Protein AF-A0A8T4X236-F1 (afdb_monomer_lite)

Sequence (63 aa):
MPVFLNKIIDDVTVIVLSAQMLELRFKKPLDDETKMYFQQIKNRCNVISKSIYENADKFTSTK

Foldseek 3Di:
DPPVLVVLLVVLVVQLVVLVVVCVVCVPDDDPVSVVVNVVSNVVSVVSNVVCVVCVVVVVPPD

Structure (mmCIF, N/CA/C/O backbone):
data_AF-A0A8T4X236-F1
#
_entry.id   AF-A0A8T4X236-F1
#
loop_
_atom_site.group_PDB
_atom_site.id
_atom_site.type_symbol
_atom_site.label_atom_id
_atom_site.label_alt_id
_atom_site.label_comp_id
_atom_site.label_asym_id
_atom_site.label_entity_id
_atom_site.label_seq_id
_atom_site.pdbx_PDB_ins_code
_atom_site.Cartn_x
_atom_site.Cartn_y
_atom_site.Cartn_z
_atom_site.occupancy
_atom_site.B_iso_or_equiv
_atom_site.auth_seq_id
_atom_site.auth_comp_id
_atom_site.auth_asym_id
_atom_site.auth_atom_id
_atom_site.pdbx_PDB_model_num
ATOM 1 N N . MET A 1 1 ? 11.735 6.851 -16.168 1.00 68.69 1 MET A N 1
ATOM 2 C CA . MET A 1 1 ? 10.947 5.665 -15.778 1.00 68.69 1 MET A CA 1
ATOM 3 C C . MET A 1 1 ? 10.023 5.275 -16.934 1.00 68.69 1 MET A C 1
ATOM 5 O O . MET A 1 1 ? 9.334 6.160 -17.432 1.00 68.69 1 MET A O 1
ATOM 9 N N . PRO A 1 2 ? 10.023 4.018 -17.413 1.00 82.88 2 PRO A N 1
ATOM 10 C CA . PRO A 1 2 ? 9.033 3.523 -18.373 1.00 82.88 2 PRO A CA 1
ATOM 11 C C . PRO A 1 2 ? 7.588 3.773 -17.910 1.00 82.88 2 PRO A C 1
ATOM 13 O O . PRO A 1 2 ? 7.284 3.592 -16.733 1.00 82.88 2 PRO A O 1
ATOM 16 N N . VAL A 1 3 ? 6.687 4.120 -18.839 1.00 86.38 3 VAL A N 1
ATOM 17 C CA . VAL A 1 3 ? 5.254 4.391 -18.564 1.00 86.38 3 VAL A CA 1
ATOM 18 C C . VAL A 1 3 ? 4.590 3.242 -17.795 1.00 86.38 3 VAL A C 1
ATOM 20 O O . VAL A 1 3 ? 3.794 3.470 -16.890 1.00 86.38 3 VAL A O 1
ATOM 23 N N . PHE A 1 4 ? 4.969 2.003 -18.113 1.00 87.38 4 PHE A N 1
ATOM 24 C CA . PHE A 1 4 ? 4.489 0.811 -17.420 1.00 87.38 4 PHE A CA 1
ATOM 25 C C . PHE A 1 4 ? 4.844 0.790 -15.923 1.00 87.38 4 PHE A C 1
ATOM 27 O O . PHE A 1 4 ? 3.989 0.464 -15.106 1.00 87.38 4 PHE A O 1
ATOM 34 N N . LEU A 1 5 ? 6.067 1.179 -15.545 1.00 88.69 5 LEU A N 1
ATOM 35 C CA . LEU A 1 5 ? 6.481 1.201 -14.137 1.00 88.69 5 LEU A CA 1
ATOM 36 C C . LEU A 1 5 ? 5.746 2.292 -13.349 1.00 88.69 5 LEU A C 1
ATOM 38 O O . LEU A 1 5 ? 5.370 2.052 -12.206 1.00 88.69 5 LEU A O 1
ATOM 42 N N . ASN A 1 6 ? 5.478 3.448 -13.969 1.00 89.06 6 ASN A N 1
ATOM 43 C CA . ASN A 1 6 ? 4.655 4.493 -13.347 1.00 89.06 6 ASN A CA 1
ATOM 44 C C . ASN A 1 6 ? 3.245 3.976 -13.038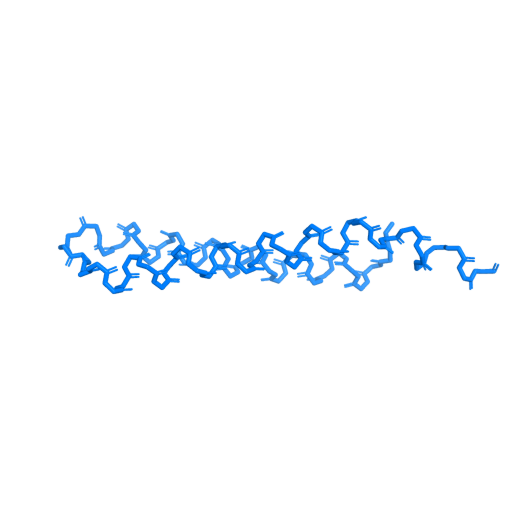 1.00 89.06 6 ASN A C 1
ATOM 46 O O . ASN A 1 6 ? 2.759 4.170 -11.932 1.00 89.06 6 ASN A O 1
ATOM 50 N N . LYS A 1 7 ? 2.631 3.237 -13.971 1.00 92.69 7 LYS A N 1
ATOM 51 C CA . LYS A 1 7 ? 1.302 2.652 -13.757 1.00 92.69 7 LYS A CA 1
ATOM 52 C C . LYS A 1 7 ? 1.271 1.686 -12.569 1.00 92.69 7 LYS A C 1
ATOM 54 O O . LYS A 1 7 ? 0.339 1.728 -11.777 1.00 92.69 7 LYS A O 1
ATOM 59 N N . ILE A 1 8 ? 2.306 0.856 -12.407 1.00 92.19 8 ILE A N 1
ATOM 60 C CA . ILE A 1 8 ? 2.399 -0.039 -11.244 1.00 92.19 8 ILE A CA 1
ATOM 61 C C . ILE A 1 8 ? 2.515 0.765 -9.942 1.00 92.19 8 ILE A C 1
ATOM 63 O O . ILE A 1 8 ? 1.878 0.415 -8.952 1.00 92.19 8 ILE A O 1
ATOM 67 N N . ILE A 1 9 ? 3.312 1.839 -9.928 1.00 93.88 9 ILE A N 1
ATOM 68 C CA . ILE A 1 9 ? 3.452 2.709 -8.750 1.00 93.88 9 ILE A CA 1
ATOM 69 C C . ILE A 1 9 ? 2.108 3.355 -8.389 1.00 93.88 9 ILE A C 1
ATOM 71 O O . ILE A 1 9 ? 1.749 3.383 -7.208 1.00 93.88 9 ILE A O 1
ATOM 75 N N . ASP A 1 10 ? 1.354 3.830 -9.381 1.00 95.06 10 ASP A N 1
ATOM 76 C CA . ASP A 1 10 ? 0.027 4.414 -9.177 1.00 95.06 10 ASP A CA 1
ATOM 77 C C . ASP A 1 10 ? -0.943 3.382 -8.577 1.00 95.06 10 ASP A C 1
ATOM 79 O O . ASP A 1 10 ? -1.561 3.642 -7.541 1.00 95.06 10 ASP A O 1
ATOM 83 N N . ASP A 1 11 ? -1.008 2.175 -9.150 1.00 96.69 11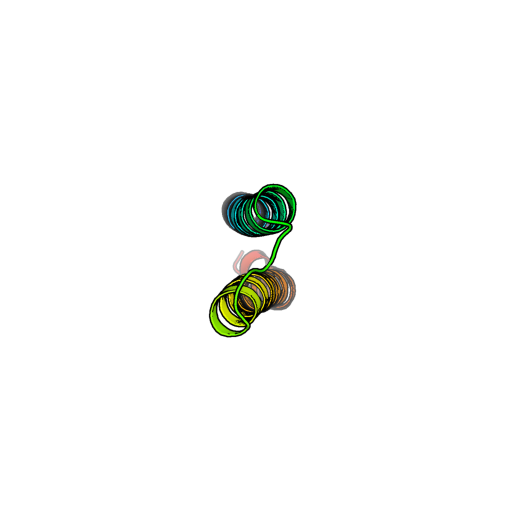 ASP A N 1
ATOM 84 C CA . ASP A 1 11 ? -1.870 1.089 -8.666 1.00 96.69 11 ASP A CA 1
ATOM 85 C C . ASP A 1 11 ? -1.521 0.685 -7.217 1.00 96.69 11 ASP A C 1
ATOM 87 O O . ASP A 1 11 ? -2.399 0.542 -6.361 1.00 96.69 11 ASP A O 1
ATOM 91 N N . VAL A 1 12 ? -0.227 0.563 -6.896 1.00 96.88 12 VAL A N 1
ATOM 92 C CA . VAL A 1 12 ? 0.253 0.268 -5.533 1.00 96.88 12 VAL A CA 1
ATOM 93 C C . VAL A 1 12 ? -0.101 1.397 -4.560 1.00 96.88 12 VAL A C 1
ATOM 95 O O . VAL A 1 12 ? -0.479 1.140 -3.413 1.00 96.88 12 VAL A O 1
ATOM 98 N N . THR A 1 13 ? -0.036 2.650 -5.009 1.00 96.00 13 THR A N 1
ATOM 99 C CA . THR A 1 13 ? -0.406 3.817 -4.197 1.00 96.00 13 THR A CA 1
ATOM 100 C C . THR A 1 13 ? -1.898 3.809 -3.859 1.00 96.00 13 THR A C 1
ATOM 102 O O . THR A 1 13 ? -2.273 4.058 -2.710 1.00 96.00 13 THR A O 1
ATOM 105 N N . VAL A 1 14 ? -2.757 3.444 -4.817 1.00 97.62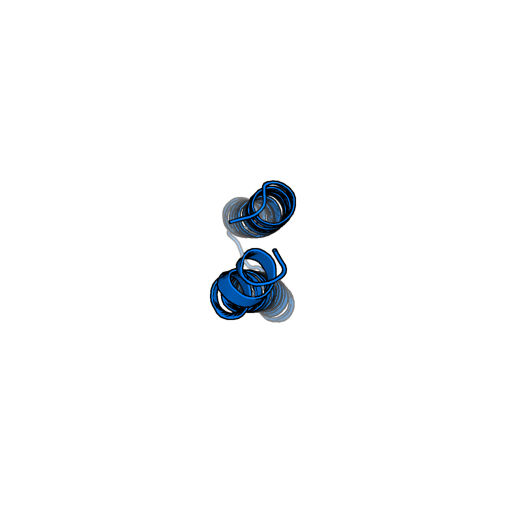 14 VAL A N 1
ATOM 106 C CA . VAL A 1 14 ? -4.207 3.301 -4.595 1.00 97.62 14 VAL A CA 1
ATOM 107 C C . VAL A 1 14 ? -4.513 2.255 -3.517 1.00 97.62 14 VAL A C 1
ATOM 109 O O . VAL A 1 14 ? -5.382 2.481 -2.669 1.00 97.62 14 VAL A O 1
ATOM 112 N N . ILE A 1 15 ? -3.783 1.136 -3.486 1.00 97.50 15 ILE A N 1
ATOM 113 C CA . ILE A 1 15 ? -3.945 0.100 -2.450 1.00 97.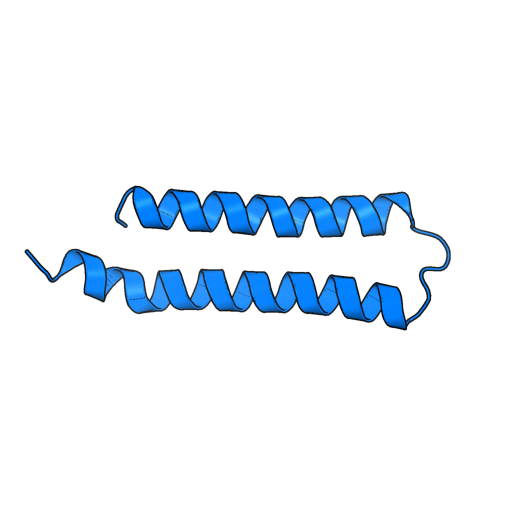50 15 ILE A CA 1
ATOM 114 C C . ILE A 1 15 ? -3.620 0.659 -1.055 1.00 97.50 15 ILE A C 1
ATOM 116 O O . ILE A 1 15 ? -4.390 0.450 -0.113 1.00 97.50 15 ILE A O 1
ATOM 120 N N . VAL A 1 16 ? -2.521 1.409 -0.913 1.00 96.50 16 VAL A N 1
ATOM 121 C CA . VAL A 1 16 ? -2.130 2.027 0.369 1.00 96.50 16 VAL A CA 1
ATOM 122 C C . VAL A 1 16 ? -3.190 3.013 0.857 1.00 96.50 16 VAL A C 1
ATOM 124 O O . VAL A 1 16 ? -3.586 2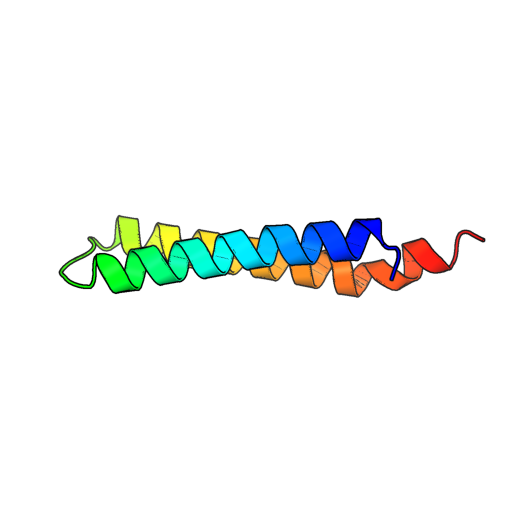.959 2.024 1.00 96.50 16 VAL A O 1
ATOM 127 N N . LEU A 1 17 ? -3.679 3.883 -0.029 1.00 96.00 17 LEU A N 1
ATOM 128 C CA . LEU A 1 17 ? -4.725 4.853 0.299 1.00 96.00 17 LEU A CA 1
ATOM 129 C C . LEU A 1 17 ? -6.026 4.157 0.710 1.00 96.00 17 LEU A C 1
ATOM 131 O O . LEU A 1 17 ? -6.664 4.560 1.680 1.00 96.00 17 LEU A O 1
ATOM 135 N N . SER A 1 18 ? -6.389 3.069 0.029 1.00 95.94 18 SER A N 1
ATOM 136 C CA . SER A 1 18 ? -7.573 2.270 0.366 1.00 95.94 18 SER A CA 1
ATOM 137 C C . SER A 1 18 ? -7.459 1.655 1.763 1.00 95.94 18 SER A C 1
ATOM 139 O O . SER A 1 18 ? -8.391 1.750 2.560 1.00 95.94 18 SER A O 1
ATOM 141 N N . ALA A 1 19 ? -6.296 1.092 2.102 1.00 93.19 19 ALA A N 1
ATOM 142 C CA . ALA A 1 19 ? -6.019 0.555 3.434 1.00 93.19 19 ALA A CA 1
ATOM 143 C C . ALA A 1 19 ? -6.108 1.637 4.526 1.00 93.19 19 ALA A C 1
ATOM 145 O O . ALA A 1 19 ? -6.734 1.422 5.562 1.00 93.19 19 ALA A O 1
ATOM 146 N N . GLN A 1 20 ? -5.547 2.825 4.282 1.00 92.00 20 GLN A N 1
ATOM 147 C CA . GLN A 1 20 ? -5.654 3.962 5.204 1.00 92.00 20 GLN A CA 1
ATOM 148 C C . GLN A 1 20 ? -7.103 4.431 5.378 1.00 92.00 20 GLN A C 1
ATOM 150 O O . GLN A 1 20 ? -7.535 4.703 6.496 1.00 92.00 20 GLN A O 1
ATOM 155 N N . MET A 1 21 ? -7.876 4.501 4.293 1.00 92.50 21 MET A N 1
ATOM 156 C CA . MET A 1 21 ? -9.290 4.874 4.351 1.00 92.50 21 MET A CA 1
ATOM 157 C C . MET A 1 21 ? -10.107 3.882 5.179 1.00 92.50 21 MET A C 1
ATOM 159 O O . MET A 1 21 ? -10.966 4.303 5.954 1.00 92.50 21 MET A O 1
ATOM 163 N N . LEU A 1 22 ? -9.817 2.584 5.068 1.00 90.00 22 LEU A N 1
ATOM 164 C CA . LEU A 1 22 ? -10.448 1.555 5.892 1.00 90.00 22 LEU A CA 1
ATOM 165 C C . LEU A 1 22 ? -10.066 1.712 7.373 1.00 90.00 22 LEU A C 1
ATOM 167 O O . LEU A 1 22 ? -10.958 1.761 8.216 1.00 90.00 22 LEU A O 1
ATOM 171 N N . GLU A 1 23 ? -8.784 1.896 7.704 1.00 88.62 23 GLU A N 1
ATOM 172 C CA . GLU A 1 23 ? -8.357 2.178 9.086 1.00 88.62 23 GLU A CA 1
ATOM 173 C C . GLU A 1 23 ? -9.059 3.413 9.678 1.00 88.62 23 GLU A C 1
ATOM 175 O O . GLU A 1 23 ? -9.514 3.391 10.823 1.00 88.62 23 GLU A O 1
ATOM 180 N N . LEU A 1 24 ? -9.174 4.496 8.899 1.00 88.94 24 LEU A N 1
ATOM 181 C CA . LEU A 1 24 ? -9.860 5.722 9.317 1.00 88.94 24 LEU A CA 1
ATOM 182 C C . LEU A 1 24 ? -11.362 5.495 9.517 1.00 88.94 24 LEU A C 1
ATOM 184 O O . LEU A 1 24 ? -11.937 6.013 10.477 1.00 88.94 24 LEU A O 1
ATOM 188 N N . ARG A 1 25 ? -11.992 4.731 8.616 1.00 89.44 25 ARG A N 1
ATOM 189 C CA . ARG A 1 25 ? -13.421 4.400 8.659 1.00 89.44 25 ARG A CA 1
ATOM 190 C C . ARG A 1 25 ? -13.762 3.543 9.875 1.00 89.44 25 ARG A C 1
ATOM 192 O O . ARG A 1 25 ? -14.804 3.760 10.487 1.00 89.44 25 ARG A O 1
ATOM 199 N N . PHE A 1 26 ? -12.880 2.615 10.233 1.00 84.12 26 PHE A N 1
ATOM 200 C CA . PHE A 1 26 ? -13.065 1.652 11.318 1.00 84.12 26 PHE A CA 1
ATOM 201 C C . PHE A 1 26 ? -12.284 2.021 12.590 1.00 84.12 26 PHE A C 1
ATOM 203 O O . PHE A 1 26 ? -11.915 1.148 13.364 1.00 84.12 26 PHE A O 1
ATOM 210 N N . LYS A 1 27 ? -12.066 3.320 12.849 1.00 68.75 27 LYS A N 1
ATOM 211 C CA . LYS A 1 27 ? -11.293 3.910 13.969 1.00 68.75 27 LYS A CA 1
ATOM 212 C C . LYS A 1 27 ? -11.633 3.451 15.416 1.00 68.75 27 LYS A C 1
ATOM 214 O O . LYS A 1 27 ? -11.070 4.005 16.358 1.00 68.75 27 LYS A O 1
ATOM 219 N N . LYS A 1 28 ? -12.521 2.472 15.635 1.00 66.44 28 LYS A N 1
ATOM 220 C CA . LYS A 1 28 ? -12.845 1.827 16.926 1.00 66.44 28 LYS A CA 1
ATOM 221 C C . LYS A 1 28 ? -12.983 0.302 16.769 1.00 66.44 28 LYS A C 1
ATOM 223 O O . LYS A 1 28 ? -13.537 -0.143 15.772 1.00 66.44 28 LYS A O 1
ATOM 228 N N . PRO A 1 29 ? -12.662 -0.454 17.832 1.00 67.81 29 PRO A N 1
ATOM 229 C CA . PRO A 1 29 ? -11.347 -1.057 17.989 1.00 67.81 29 PRO A CA 1
ATOM 230 C C . PRO A 1 29 ? -11.130 -2.118 16.902 1.00 67.81 29 PRO A C 1
ATOM 232 O O . PRO A 1 29 ? -11.675 -3.216 16.983 1.00 67.81 29 PRO A O 1
ATOM 235 N N . LEU A 1 30 ? -10.316 -1.805 15.896 1.00 78.38 30 LEU A N 1
ATOM 236 C CA . LEU A 1 30 ? -9.716 -2.880 15.116 1.00 78.38 30 LEU A CA 1
ATOM 237 C C . LEU A 1 30 ? -8.962 -3.776 16.101 1.00 78.38 30 LEU A C 1
ATOM 239 O O . LEU A 1 30 ? -8.189 -3.266 16.924 1.00 78.38 30 LEU A O 1
ATOM 243 N N . ASP A 1 31 ? -9.219 -5.077 16.052 1.00 87.38 31 ASP A N 1
ATOM 244 C CA . ASP A 1 31 ? -8.379 -6.038 16.750 1.00 87.38 31 ASP A CA 1
ATOM 245 C C . ASP A 1 31 ? -6.934 -5.937 16.236 1.00 87.38 31 ASP A C 1
ATOM 247 O O . ASP A 1 31 ? -6.637 -5.351 15.184 1.00 87.38 31 ASP A O 1
ATOM 251 N N . ASP A 1 32 ? -6.003 -6.444 17.034 1.00 89.50 32 ASP A N 1
ATOM 252 C CA . ASP A 1 32 ? -4.582 -6.312 16.729 1.00 89.50 32 ASP A CA 1
ATOM 253 C C . ASP A 1 32 ? -4.198 -7.069 15.454 1.00 89.50 32 ASP A C 1
ATOM 255 O O . ASP A 1 32 ? -3.315 -6.617 14.725 1.00 89.50 32 ASP A O 1
ATOM 259 N N . GLU A 1 33 ? -4.917 -8.143 15.119 1.00 91.25 33 GLU A N 1
ATOM 260 C CA . GLU A 1 33 ? -4.743 -8.873 13.864 1.00 91.25 33 GLU A CA 1
ATOM 261 C C . GLU A 1 33 ? -5.073 -7.982 12.657 1.00 91.25 33 GLU A C 1
ATOM 263 O O . GLU A 1 33 ? -4.280 -7.856 11.722 1.00 91.25 33 GLU A O 1
ATOM 268 N N . THR A 1 34 ? -6.191 -7.265 12.703 1.00 89.88 34 THR A N 1
ATOM 269 C CA . THR A 1 34 ? -6.614 -6.354 11.641 1.00 89.88 34 THR A CA 1
ATOM 270 C C . THR A 1 34 ? -5.652 -5.173 11.499 1.00 89.88 34 THR A C 1
ATOM 272 O O . THR A 1 34 ? -5.297 -4.790 10.379 1.00 89.88 34 THR A O 1
ATOM 275 N N . LYS A 1 35 ? -5.147 -4.620 12.612 1.00 89.62 35 LYS A N 1
ATOM 276 C CA . LYS A 1 35 ? -4.082 -3.596 12.572 1.00 89.62 35 LYS A CA 1
ATOM 277 C C . LYS A 1 35 ? -2.808 -4.138 11.926 1.00 89.62 35 LYS A C 1
ATOM 279 O O . LYS A 1 35 ? -2.206 -3.459 11.091 1.00 89.62 35 LYS A O 1
ATOM 284 N N . MET A 1 36 ? -2.409 -5.360 12.284 1.00 92.56 36 MET A N 1
ATOM 285 C CA . MET A 1 36 ? -1.252 -6.024 11.688 1.00 92.56 36 MET A CA 1
ATOM 286 C C . MET A 1 36 ? -1.436 -6.214 10.182 1.00 92.56 36 MET A C 1
ATOM 288 O O . MET A 1 36 ? -0.505 -5.926 9.430 1.00 92.56 36 MET A O 1
ATOM 292 N N . TYR A 1 37 ? -2.622 -6.615 9.718 1.00 93.44 37 TYR A N 1
ATOM 293 C CA . TYR A 1 37 ? -2.903 -6.738 8.286 1.00 93.44 37 TYR A CA 1
ATOM 294 C C . TYR A 1 37 ? -2.731 -5.414 7.545 1.00 93.44 37 TYR A C 1
ATOM 296 O O . TYR A 1 37 ? -2.030 -5.368 6.531 1.00 93.44 37 TYR A O 1
ATOM 304 N N . PHE A 1 38 ? -3.292 -4.314 8.054 1.00 93.12 38 PHE A N 1
ATOM 305 C CA . PHE A 1 38 ? -3.109 -3.014 7.406 1.00 93.12 38 PHE A CA 1
ATOM 306 C C . PHE A 1 38 ? -1.641 -2.571 7.381 1.00 93.12 38 PHE A C 1
ATOM 308 O O . PHE A 1 38 ? -1.162 -2.056 6.364 1.00 93.12 38 PHE A O 1
ATOM 315 N N . GLN A 1 39 ? -0.892 -2.824 8.456 1.00 93.69 39 GLN A N 1
ATOM 316 C CA . GLN A 1 39 ? 0.541 -2.541 8.498 1.00 93.69 39 GLN A CA 1
ATOM 317 C C . GLN A 1 39 ? 1.329 -3.398 7.495 1.00 93.69 39 GLN A C 1
ATOM 319 O O . GLN A 1 39 ? 2.216 -2.887 6.809 1.00 93.69 39 GLN A O 1
ATOM 324 N N . GLN A 1 40 ? 0.988 -4.679 7.352 1.00 96.25 40 GLN A N 1
ATOM 325 C CA . GLN A 1 40 ? 1.600 -5.567 6.365 1.00 96.25 40 GLN A CA 1
ATOM 326 C C . GLN A 1 40 ? 1.311 -5.119 4.931 1.00 96.25 40 GLN A C 1
ATOM 328 O O . GLN A 1 40 ? 2.229 -5.126 4.109 1.00 96.25 40 GLN A O 1
ATOM 333 N N . ILE A 1 41 ? 0.079 -4.693 4.629 1.00 96.06 41 ILE A N 1
ATOM 334 C CA . ILE A 1 41 ? -0.287 -4.153 3.311 1.00 96.06 41 ILE A CA 1
ATOM 335 C C . ILE A 1 41 ? 0.591 -2.943 2.984 1.00 96.06 41 ILE A C 1
ATOM 337 O O . ILE A 1 41 ? 1.242 -2.925 1.938 1.00 96.06 41 ILE A O 1
ATOM 341 N N . LYS A 1 42 ? 0.684 -1.973 3.902 1.00 94.81 42 LYS A N 1
ATOM 342 C CA . LYS A 1 42 ? 1.530 -0.779 3.735 1.00 94.81 42 LYS A CA 1
ATOM 343 C C . LYS A 1 42 ? 3.000 -1.144 3.526 1.00 94.81 42 LYS A C 1
ATOM 345 O O . LYS A 1 42 ? 3.627 -0.648 2.593 1.00 94.81 42 LYS A O 1
ATOM 350 N N . ASN A 1 43 ? 3.540 -2.047 4.344 1.00 96.75 43 ASN A N 1
ATOM 351 C CA . ASN A 1 43 ? 4.934 -2.479 4.236 1.00 96.75 43 ASN A CA 1
ATOM 352 C C . ASN A 1 43 ? 5.224 -3.163 2.897 1.00 96.75 43 ASN A C 1
ATOM 354 O O . ASN A 1 43 ? 6.219 -2.839 2.255 1.00 96.75 43 ASN A O 1
ATOM 358 N N . ARG A 1 44 ? 4.354 -4.073 2.444 1.00 97.19 44 ARG A N 1
ATOM 359 C CA . ARG A 1 44 ? 4.516 -4.750 1.148 1.00 97.19 44 ARG A CA 1
ATOM 360 C C . ARG A 1 44 ? 4.463 -3.762 -0.012 1.00 97.19 44 ARG A C 1
ATOM 362 O O . ARG A 1 44 ? 5.316 -3.829 -0.890 1.00 97.19 44 ARG A O 1
ATOM 369 N N . CYS A 1 45 ? 3.521 -2.821 0.015 1.00 97.06 45 CYS A N 1
ATOM 370 C CA . CYS A 1 45 ? 3.421 -1.774 -1.000 1.00 97.06 45 CYS A CA 1
ATOM 371 C C . CYS A 1 45 ? 4.688 -0.903 -1.037 1.00 97.06 45 CYS A C 1
ATOM 373 O O . CYS A 1 45 ? 5.243 -0.675 -2.107 1.00 97.06 45 CYS A O 1
ATOM 375 N N . ASN A 1 46 ? 5.216 -0.506 0.125 1.00 94.62 46 ASN A N 1
ATOM 376 C CA . ASN A 1 46 ? 6.471 0.244 0.212 1.00 94.62 46 ASN A CA 1
ATOM 377 C C . ASN A 1 46 ? 7.670 -0.543 -0.338 1.00 94.62 46 ASN A C 1
ATOM 379 O O . ASN A 1 46 ? 8.499 0.026 -1.046 1.00 94.62 46 ASN A O 1
ATOM 383 N N . VAL A 1 47 ? 7.763 -1.845 -0.041 1.00 96.25 47 VAL A N 1
ATOM 384 C CA . VAL A 1 47 ? 8.819 -2.722 -0.577 1.00 96.25 47 VAL A CA 1
ATOM 385 C C . VAL A 1 47 ? 8.727 -2.824 -2.099 1.00 96.25 47 VAL A C 1
ATOM 387 O O . VAL A 1 47 ? 9.749 -2.701 -2.771 1.00 96.25 47 VAL A O 1
ATOM 390 N N . ILE A 1 48 ? 7.520 -2.998 -2.645 1.00 94.62 48 ILE A N 1
ATOM 391 C CA . ILE A 1 48 ? 7.290 -3.054 -4.094 1.00 94.62 48 ILE A CA 1
ATOM 392 C C . ILE A 1 48 ? 7.719 -1.738 -4.750 1.00 94.62 48 ILE A C 1
ATOM 394 O O . ILE A 1 48 ? 8.542 -1.757 -5.665 1.00 94.62 48 ILE A O 1
ATOM 398 N N . SER A 1 49 ? 7.238 -0.596 -4.250 1.00 93.56 49 SER A N 1
ATOM 399 C CA . SER A 1 49 ? 7.599 0.719 -4.790 1.00 93.56 49 SER A CA 1
ATOM 400 C C . SER A 1 49 ? 9.106 0.958 -4.730 1.00 93.56 49 SER A C 1
ATOM 402 O O . SER A 1 49 ? 9.706 1.353 -5.728 1.00 93.56 49 SER A O 1
ATOM 404 N N . LYS A 1 50 ? 9.748 0.658 -3.593 1.00 93.56 50 LYS A N 1
ATOM 405 C CA . LYS A 1 50 ? 11.202 0.783 -3.431 1.00 93.56 50 LYS A CA 1
ATOM 406 C C . LYS A 1 50 ? 11.961 -0.091 -4.431 1.00 93.56 50 LYS A C 1
ATOM 408 O O . LYS A 1 50 ? 12.867 0.404 -5.090 1.00 93.56 50 LYS A O 1
ATOM 413 N N . SER A 1 51 ? 11.552 -1.349 -4.597 1.00 93.44 51 SER A N 1
ATOM 414 C CA . SER A 1 51 ? 12.165 -2.268 -5.559 1.00 93.44 51 SER A CA 1
ATOM 415 C C . SER A 1 51 ? 12.054 -1.752 -6.997 1.00 93.44 51 SER A C 1
ATOM 417 O O . SER A 1 51 ? 13.023 -1.838 -7.752 1.00 93.44 51 SER A O 1
ATOM 419 N N . ILE A 1 52 ? 10.915 -1.158 -7.370 1.00 91.12 52 ILE A N 1
ATOM 420 C CA . ILE A 1 52 ? 10.741 -0.536 -8.688 1.00 91.12 52 ILE A CA 1
ATOM 421 C C . ILE A 1 52 ? 11.703 0.640 -8.863 1.00 91.12 52 ILE A C 1
ATOM 423 O O . ILE A 1 52 ? 12.397 0.693 -9.875 1.00 91.12 52 ILE A O 1
ATOM 427 N N . TYR A 1 53 ? 11.791 1.549 -7.887 1.00 89.31 53 TYR A N 1
ATOM 428 C CA . TYR A 1 53 ? 12.704 2.694 -7.961 1.00 89.31 53 TYR A CA 1
ATOM 429 C C . TYR A 1 53 ? 14.175 2.268 -8.033 1.00 89.31 53 TYR A C 1
ATOM 431 O O . TYR A 1 53 ? 14.913 2.785 -8.863 1.00 89.31 53 TYR A O 1
ATOM 439 N N . GLU A 1 54 ? 14.593 1.289 -7.229 1.00 90.62 54 GLU A N 1
ATOM 440 C CA . GLU A 1 54 ? 15.976 0.786 -7.210 1.00 90.62 54 GLU A CA 1
ATOM 441 C C . GLU A 1 54 ? 16.377 0.058 -8.498 1.00 90.62 54 GLU A C 1
ATOM 443 O O . GLU A 1 54 ? 17.558 -0.012 -8.835 1.00 90.62 54 GLU A O 1
ATOM 448 N N . ASN A 1 55 ? 15.411 -0.508 -9.226 1.00 88.12 55 ASN A N 1
ATOM 449 C CA . ASN A 1 55 ? 15.673 -1.233 -10.469 1.00 88.12 55 ASN A CA 1
ATOM 450 C C . ASN A 1 55 ? 15.284 -0.439 -11.722 1.00 88.12 55 ASN A C 1
ATOM 452 O O . ASN A 1 55 ? 15.536 -0.916 -12.826 1.00 88.12 55 ASN A O 1
ATOM 456 N N . ALA A 1 56 ? 14.728 0.766 -11.574 1.00 82.69 56 ALA A N 1
ATOM 457 C CA . ALA A 1 56 ? 14.260 1.622 -12.662 1.00 82.69 56 ALA A CA 1
ATOM 458 C C . ALA A 1 56 ? 15.310 1.828 -13.765 1.00 82.69 56 ALA A C 1
ATOM 460 O O . ALA A 1 56 ? 14.983 1.754 -14.951 1.00 82.69 56 ALA A O 1
ATOM 461 N N . ASP A 1 57 ? 16.572 2.017 -13.374 1.00 76.38 57 ASP A N 1
ATOM 462 C CA . ASP A 1 57 ? 17.681 2.295 -14.293 1.00 76.38 57 ASP A CA 1
ATOM 463 C C . ASP A 1 57 ? 18.118 1.066 -15.108 1.00 76.38 57 ASP A C 1
ATOM 465 O O . ASP A 1 57 ? 18.644 1.184 -16.219 1.00 76.38 57 ASP A O 1
ATOM 469 N N . LYS A 1 58 ? 17.827 -0.144 -14.610 1.00 76.94 58 LYS A N 1
ATOM 470 C CA . LYS A 1 58 ? 18.052 -1.392 -15.358 1.00 76.94 58 LYS A CA 1
ATOM 471 C C . LYS A 1 58 ? 17.077 -1.540 -16.525 1.00 76.94 58 LYS A C 1
ATOM 473 O O . LYS A 1 58 ? 17.405 -2.206 -17.500 1.00 76.94 58 LYS A O 1
ATOM 478 N N . PHE A 1 59 ? 15.910 -0.896 -16.445 1.00 66.19 59 PHE A N 1
ATOM 479 C CA . PHE A 1 59 ? 14.898 -0.888 -17.506 1.00 66.19 59 PHE A CA 1
ATOM 480 C C . PHE A 1 59 ? 15.089 0.250 -18.517 1.00 66.19 59 PHE A C 1
ATOM 482 O O . PHE A 1 59 ? 14.440 0.255 -19.561 1.00 66.19 59 PHE A O 1
ATOM 489 N N . THR A 1 60 ? 15.945 1.232 -18.219 1.00 63.47 60 THR A N 1
ATOM 490 C CA . THR A 1 60 ? 16.291 2.324 -19.144 1.00 63.47 60 THR A CA 1
ATOM 491 C C . THR A 1 60 ? 17.605 2.074 -19.886 1.00 63.47 60 THR A C 1
ATOM 493 O O . THR A 1 60 ? 17.759 2.591 -20.989 1.00 63.47 60 THR A O 1
ATOM 496 N N . SER A 1 61 ? 18.509 1.252 -19.333 1.00 58.59 61 SER A N 1
ATOM 497 C CA . SER A 1 61 ? 19.800 0.890 -19.954 1.00 58.59 61 SER A CA 1
ATOM 498 C C . SER A 1 61 ? 19.725 -0.192 -21.037 1.00 58.59 61 SER A C 1
ATOM 500 O O . SER A 1 61 ? 20.731 -0.467 -21.678 1.00 58.59 61 SER A O 1
ATOM 502 N N . THR A 1 62 ? 18.572 -0.826 -21.268 1.00 53.88 62 THR A N 1
ATOM 503 C CA . THR A 1 62 ? 18.414 -1.875 -22.300 1.00 53.88 62 THR A CA 1
ATOM 504 C C . THR A 1 62 ? 18.121 -1.321 -23.707 1.00 53.88 62 THR A C 1
ATOM 506 O 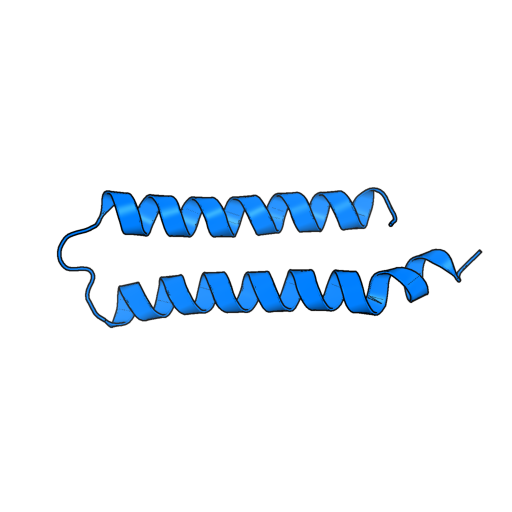O . THR A 1 62 ? 17.412 -1.965 -24.479 1.00 53.88 62 THR A O 1
ATOM 509 N N . LYS A 1 63 ? 18.616 -0.122 -24.039 1.00 46.62 63 LYS A N 1
ATOM 510 C CA . LYS A 1 63 ? 18.501 0.465 -25.385 1.00 46.62 63 LYS A CA 1
ATOM 511 C C . LYS A 1 63 ? 19.773 0.285 -26.194 1.00 46.62 63 LYS A C 1
ATOM 513 O O . LYS A 1 63 ? 20.853 0.555 -25.631 1.00 46.62 63 LYS A O 1
#

Secondary structure (DSSP, 8-state):
--HHHHHHHHHHHHHHHHHHHHHHHT-S---HHHHHHHHHHHHHHHHHHHHHHHHGGGTTS--

Radius of gyration: 15.09 Å; chains: 1; bounding box: 33×15×43 Å

pLDDT: mean 87.28, std 11.57, range [46.62, 97.62]